Protein AF-A0A6L8BEL1-F1 (afdb_monomer_lite)

Radius of gyration: 21.25 Å; chains: 1; bounding box: 50×35×50 Å

Sequence (126 aa):
MAVLNRSIAWMAFMPFVAIGFIFVAGTMGLAHVEGLSGPAADQVLGRMMQEVQLASLFGYWLVVLLICAVLAAMMSTADSALLSISSMVSKDIYGAIVRPDATEGQLTRVGKLCSWILLALLVGLA

Foldseek 3Di:
DVVVVVVVVVVVCVVVVVVVVVVVLLVVLPVPDPPCDDPSSVCSVVVVLVVQCVPDPVSVVVSVVVVVVVVVVVVVVLVVVLQVVLCCCLCVPCCPPPPVPDDPVRSVVSSVVSSVVVVVVVVVVD

pLDDT: mean 86.3, std 6.77, range [68.94, 95.81]

Secondary structure (DSSP, 8-state):
-HHHHHHHHHHHHHHHHHHHHHHHHHHHHHHHSTT--GGGGGGHHHHHHHHHHHH-HHHHHHHHHHHHHHHHHHHHHHHHHHHHHHHIIIIIIIIIII-TT--HHHHHHHHHHHHHHHHHHHHHH-

Structure (mmCIF, N/CA/C/O backbone):
data_AF-A0A6L8BEL1-F1
#
_entry.id   AF-A0A6L8BEL1-F1
#
loop_
_atom_site.group_PDB
_atom_site.id
_atom_site.type_symbol
_atom_site.label_atom_id
_atom_site.label_alt_id
_atom_site.label_comp_id
_atom_site.label_asym_id
_atom_site.label_entity_id
_atom_site.label_seq_id
_atom_site.pdbx_PDB_ins_code
_atom_site.Cartn_x
_atom_site.Cartn_y
_atom_site.Cartn_z
_atom_site.occupancy
_atom_site.B_iso_or_equiv
_atom_site.auth_seq_id
_atom_site.auth_comp_id
_atom_site.auth_asym_id
_atom_site.auth_atom_id
_atom_site.pdbx_PDB_model_num
ATOM 1 N N . MET A 1 1 ? -25.955 16.267 -3.387 1.00 69.31 1 MET A N 1
ATOM 2 C CA . MET A 1 1 ? -25.852 15.010 -4.170 1.00 69.31 1 MET A CA 1
ATOM 3 C C . MET A 1 1 ? -24.882 15.090 -5.346 1.00 69.31 1 MET A C 1
ATOM 5 O O . MET A 1 1 ? -24.094 14.167 -5.490 1.00 69.31 1 MET A O 1
ATOM 9 N N . ALA A 1 2 ? -24.860 16.166 -6.145 1.00 82.62 2 ALA A N 1
ATOM 10 C CA . ALA A 1 2 ? -23.981 16.254 -7.324 1.00 82.62 2 ALA A CA 1
ATOM 11 C C . ALA A 1 2 ? -22.474 16.060 -7.026 1.00 82.62 2 ALA A C 1
ATOM 13 O O . ALA A 1 2 ? -21.791 15.362 -7.768 1.00 82.62 2 ALA A O 1
ATOM 14 N N . VAL A 1 3 ? -21.962 16.615 -5.918 1.00 89.06 3 VAL A N 1
ATOM 15 C CA . VAL A 1 3 ? -20.547 16.453 -5.518 1.00 89.06 3 VAL A CA 1
ATOM 16 C C . VAL A 1 3 ? -20.229 15.009 -5.106 1.00 89.06 3 VAL A C 1
ATOM 18 O O . VAL A 1 3 ? -19.201 14.486 -5.517 1.00 89.06 3 VAL A O 1
ATOM 21 N N . LEU A 1 4 ? -21.129 14.341 -4.373 1.00 89.88 4 LEU A N 1
ATOM 22 C CA . LEU A 1 4 ? -20.967 12.940 -3.964 1.00 89.88 4 LEU A CA 1
ATOM 23 C C . LEU A 1 4 ? -20.934 12.004 -5.179 1.00 89.88 4 LEU A C 1
ATOM 25 O O . LEU A 1 4 ? -20.004 11.215 -5.310 1.00 89.88 4 LEU A O 1
ATOM 29 N N . ASN A 1 5 ? -21.895 12.139 -6.099 1.00 91.00 5 ASN A N 1
ATOM 30 C CA . ASN A 1 5 ? -21.923 11.326 -7.318 1.00 91.00 5 ASN A CA 1
ATOM 31 C C . ASN A 1 5 ? -20.678 11.555 -8.183 1.00 91.00 5 ASN A C 1
ATOM 33 O O . ASN A 1 5 ? -20.146 10.605 -8.751 1.00 91.00 5 ASN A O 1
ATOM 37 N N . ARG A 1 6 ? -20.177 12.796 -8.246 1.00 89.81 6 ARG A N 1
ATOM 38 C CA . ARG A 1 6 ? -18.937 13.110 -8.963 1.00 89.81 6 ARG A CA 1
ATOM 39 C C . ARG A 1 6 ? -17.719 12.450 -8.312 1.00 89.81 6 ARG A C 1
ATOM 41 O O . ARG A 1 6 ? -16.903 11.884 -9.030 1.00 89.81 6 ARG A O 1
ATOM 48 N N . SER A 1 7 ? -17.603 12.476 -6.985 1.00 90.12 7 SER A N 1
ATOM 49 C CA . SER A 1 7 ? -16.499 11.815 -6.276 1.00 90.12 7 SER A CA 1
ATOM 50 C C . SER A 1 7 ? -16.553 10.290 -6.397 1.00 90.12 7 SER A C 1
ATOM 52 O O . SER A 1 7 ? -15.519 9.669 -6.625 1.00 90.12 7 SER A O 1
ATOM 54 N N . ILE A 1 8 ? -17.744 9.686 -6.317 1.00 90.81 8 ILE A N 1
ATOM 55 C CA . ILE A 1 8 ? -17.928 8.235 -6.495 1.00 90.81 8 ILE A CA 1
ATOM 56 C C . ILE A 1 8 ? -17.533 7.805 -7.911 1.00 90.81 8 ILE A C 1
ATOM 58 O O . ILE A 1 8 ? -16.839 6.804 -8.069 1.00 90.81 8 ILE A O 1
ATOM 62 N N . ALA A 1 9 ? -17.913 8.577 -8.935 1.00 89.44 9 ALA A N 1
ATOM 63 C CA . ALA A 1 9 ? -17.541 8.286 -10.318 1.00 89.44 9 ALA A CA 1
ATOM 64 C C . ALA A 1 9 ? -16.014 8.276 -10.516 1.00 89.44 9 ALA A C 1
ATOM 66 O O . ALA A 1 9 ? -15.477 7.354 -11.127 1.00 89.44 9 ALA A O 1
ATOM 67 N N . TRP A 1 10 ? -15.303 9.254 -9.945 1.00 89.81 10 TRP A N 1
ATOM 68 C CA . TRP A 1 10 ? -13.837 9.280 -9.981 1.00 89.81 10 TRP A CA 1
ATOM 69 C C . TRP A 1 10 ? -13.210 8.124 -9.199 1.00 89.81 10 TRP A C 1
ATOM 71 O O . TRP A 1 10 ? -12.267 7.501 -9.682 1.00 89.81 10 TRP A O 1
ATOM 81 N N . MET A 1 11 ? -13.754 7.794 -8.027 1.00 89.88 11 MET A N 1
ATOM 82 C CA . MET A 1 11 ? -13.262 6.691 -7.200 1.00 89.88 11 MET A CA 1
ATOM 83 C C . MET A 1 11 ? -13.418 5.332 -7.895 1.00 89.88 11 MET A C 1
ATOM 85 O O . MET A 1 11 ? -12.539 4.486 -7.777 1.00 89.88 11 MET A O 1
ATOM 89 N N . ALA A 1 12 ? -14.495 5.139 -8.659 1.00 91.44 12 ALA A N 1
ATOM 90 C CA . ALA A 1 12 ? -14.720 3.926 -9.441 1.00 91.44 12 ALA A CA 1
ATOM 91 C C . ALA A 1 12 ? -13.789 3.812 -10.662 1.00 91.44 12 ALA A C 1
ATOM 93 O O . ALA A 1 12 ? -13.489 2.703 -11.098 1.00 91.44 12 ALA A O 1
ATOM 94 N N . PHE A 1 13 ? -13.324 4.938 -11.215 1.00 91.75 13 PHE A N 1
ATOM 95 C CA . PHE A 1 13 ? -12.460 4.949 -12.399 1.00 91.75 13 PHE A CA 1
ATOM 96 C C . PHE A 1 13 ? -10.962 4.814 -12.072 1.00 91.75 13 PHE A C 1
ATOM 98 O O . PHE A 1 13 ? -10.224 4.171 -12.818 1.00 91.75 13 PHE A O 1
ATOM 105 N N . MET A 1 14 ? -10.510 5.368 -10.941 1.00 92.12 14 MET A N 1
ATOM 106 C CA . MET A 1 14 ? -9.106 5.322 -10.492 1.00 92.12 14 MET A CA 1
ATOM 107 C C . MET A 1 14 ? -8.449 3.922 -10.539 1.00 92.12 14 MET A C 1
ATOM 109 O O . MET A 1 14 ? -7.305 3.839 -10.994 1.00 92.12 14 MET A O 1
ATOM 113 N N . PRO A 1 15 ? -9.121 2.816 -10.145 1.00 92.75 15 PRO A N 1
ATOM 114 C CA . PRO A 1 15 ? -8.534 1.480 -10.200 1.00 92.75 15 PRO A CA 1
ATOM 115 C C . PRO A 1 15 ? -8.102 1.070 -11.605 1.00 92.75 15 PRO A C 1
ATOM 117 O O . PRO A 1 15 ? -7.041 0.480 -11.757 1.00 92.75 15 PRO A O 1
ATOM 120 N N . PHE A 1 16 ? -8.867 1.416 -12.642 1.00 92.44 16 PHE A N 1
ATOM 121 C CA . PHE A 1 16 ? -8.521 1.053 -14.020 1.00 92.44 16 PHE A CA 1
ATOM 122 C C . PHE A 1 16 ? -7.233 1.730 -14.479 1.00 92.44 16 PHE A C 1
ATOM 124 O O . PHE A 1 16 ? -6.406 1.106 -15.140 1.00 92.44 16 PHE A O 1
ATOM 131 N N . VAL A 1 17 ? -7.041 2.989 -14.082 1.00 92.88 17 VAL A N 1
ATOM 132 C CA . VAL A 1 17 ? -5.814 3.733 -14.372 1.00 92.88 17 VAL A CA 1
ATOM 133 C C . VAL A 1 17 ? -4.627 3.076 -13.668 1.00 92.88 17 VAL A C 1
ATOM 135 O O . VAL A 1 17 ? -3.624 2.779 -14.313 1.00 92.88 17 VAL A O 1
ATOM 138 N N . ALA A 1 18 ? -4.755 2.779 -12.371 1.00 91.31 18 ALA A N 1
ATOM 139 C CA . ALA A 1 18 ? -3.699 2.127 -11.596 1.00 91.31 18 ALA A CA 1
ATOM 140 C C . ALA A 1 18 ? -3.348 0.731 -12.143 1.00 91.31 18 ALA A C 1
ATOM 142 O O . ALA A 1 18 ? -2.175 0.426 -12.352 1.00 91.31 18 ALA A O 1
ATOM 143 N N . ILE A 1 19 ? -4.361 -0.088 -12.440 1.00 93.69 19 ILE A N 1
ATOM 144 C CA . ILE A 1 19 ? -4.195 -1.420 -13.036 1.00 93.69 19 ILE A CA 1
ATOM 145 C C . ILE A 1 19 ? -3.499 -1.315 -14.393 1.00 93.69 19 ILE A C 1
ATOM 147 O O . ILE A 1 19 ? -2.613 -2.117 -14.669 1.00 93.69 19 ILE A O 1
ATOM 151 N N . GLY A 1 20 ? -3.837 -0.318 -15.216 1.00 93.56 20 GLY A N 1
ATOM 152 C CA . GLY A 1 20 ? -3.175 -0.085 -16.499 1.00 93.56 20 GLY A CA 1
ATOM 153 C C . GLY A 1 20 ? -1.663 0.108 -16.352 1.00 93.56 20 GLY A C 1
ATOM 154 O O . GLY A 1 20 ? -0.890 -0.566 -17.030 1.00 93.56 20 GLY A O 1
ATOM 155 N N . PHE A 1 21 ? -1.230 0.960 -15.418 1.00 91.06 21 PHE A N 1
ATOM 156 C CA . PHE A 1 21 ? 0.196 1.161 -15.140 1.00 91.06 21 PHE A CA 1
ATOM 157 C C . PHE A 1 21 ? 0.875 -0.106 -14.608 1.00 91.06 21 PHE A C 1
ATOM 159 O O . PHE A 1 21 ? 1.950 -0.466 -15.086 1.00 91.06 21 PHE A O 1
ATOM 166 N N . ILE A 1 22 ? 0.243 -0.802 -13.659 1.00 90.62 22 ILE A N 1
ATOM 167 C CA . ILE A 1 22 ? 0.791 -2.032 -13.064 1.00 90.62 22 ILE A CA 1
ATOM 168 C C . ILE A 1 22 ? 0.914 -3.137 -14.119 1.00 90.62 22 ILE A C 1
ATOM 170 O O . ILE A 1 22 ? 1.921 -3.836 -14.163 1.00 90.62 22 ILE A O 1
ATOM 174 N N . PHE A 1 23 ? -0.074 -3.276 -15.002 1.00 91.00 23 PHE A N 1
ATOM 175 C CA . PHE A 1 23 ? -0.075 -4.278 -16.062 1.00 91.00 23 PHE A CA 1
ATOM 176 C C . PHE A 1 23 ? 1.037 -4.030 -17.086 1.00 91.00 23 PHE A C 1
ATOM 178 O O . PHE A 1 23 ? 1.778 -4.950 -17.436 1.00 91.00 23 PHE A O 1
ATOM 185 N N . VAL A 1 24 ? 1.207 -2.783 -17.537 1.00 91.31 24 VAL A N 1
ATOM 186 C CA . VAL A 1 24 ? 2.307 -2.426 -18.448 1.00 91.31 24 VAL A CA 1
ATOM 187 C C . VAL A 1 24 ? 3.660 -2.658 -17.772 1.00 91.31 24 VAL A C 1
ATOM 189 O O . VAL A 1 24 ? 4.532 -3.291 -18.360 1.00 91.31 24 VAL A O 1
ATOM 192 N N . ALA A 1 25 ? 3.826 -2.233 -16.518 1.00 86.44 25 ALA A N 1
ATOM 193 C CA . ALA A 1 25 ? 5.065 -2.455 -15.776 1.00 86.44 25 ALA A CA 1
ATOM 194 C C . ALA A 1 25 ? 5.364 -3.952 -15.572 1.00 86.44 25 ALA A C 1
ATOM 196 O O . ALA A 1 25 ? 6.499 -4.384 -15.760 1.00 86.44 25 ALA A O 1
ATOM 197 N N . GLY A 1 26 ? 4.351 -4.760 -15.245 1.00 87.00 26 GLY A N 1
ATOM 198 C CA . GLY A 1 26 ? 4.491 -6.203 -15.049 1.00 87.00 26 GLY A CA 1
ATOM 199 C C . GLY A 1 26 ? 4.835 -6.950 -16.338 1.00 87.00 26 GLY A C 1
ATOM 200 O O . GLY A 1 26 ? 5.740 -7.781 -16.347 1.00 87.00 26 GLY A O 1
ATOM 201 N N . THR A 1 27 ? 4.171 -6.619 -17.449 1.00 87.44 27 THR A N 1
ATOM 202 C CA . THR A 1 27 ? 4.475 -7.215 -18.762 1.00 87.44 27 THR A CA 1
ATOM 203 C C . THR A 1 27 ? 5.863 -6.819 -19.271 1.00 87.44 27 THR A C 1
ATOM 205 O O . THR A 1 27 ? 6.586 -7.680 -19.766 1.00 87.44 27 THR A O 1
ATOM 208 N N . MET A 1 28 ? 6.290 -5.562 -19.084 1.00 86.62 28 MET A N 1
ATOM 209 C CA . MET A 1 28 ? 7.671 -5.139 -19.366 1.00 86.62 28 MET A CA 1
ATOM 210 C C . MET A 1 28 ? 8.690 -5.859 -18.476 1.00 86.62 28 MET A C 1
ATOM 212 O O . MET A 1 28 ? 9.746 -6.263 -18.964 1.00 86.62 28 MET A O 1
ATOM 216 N N . GLY A 1 29 ? 8.333 -6.056 -17.203 1.00 84.75 29 GLY A N 1
ATOM 217 C CA . GLY A 1 29 ? 9.010 -6.891 -16.214 1.00 84.75 29 GLY A CA 1
ATOM 218 C C . GLY A 1 29 ? 9.381 -8.268 -16.738 1.00 84.75 29 GLY A C 1
ATOM 219 O O . GLY A 1 29 ? 10.552 -8.629 -16.813 1.00 84.75 29 GLY A O 1
ATOM 220 N N . LEU A 1 30 ? 8.356 -9.010 -17.148 1.00 82.69 30 LEU A N 1
ATOM 221 C CA . LEU A 1 30 ? 8.491 -10.362 -17.682 1.00 82.69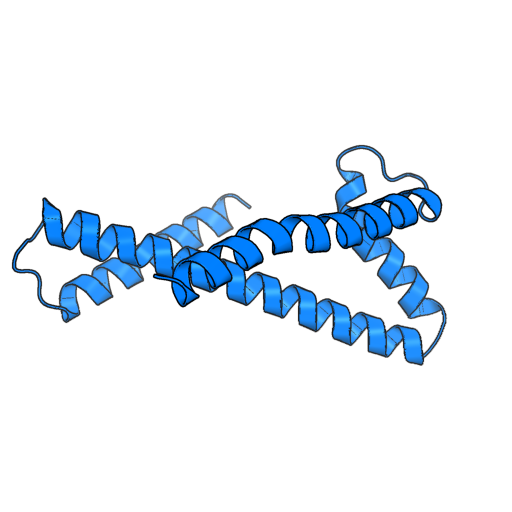 30 LEU A CA 1
ATOM 222 C C . LEU A 1 30 ? 9.242 -10.409 -19.020 1.00 82.69 30 LEU A C 1
ATOM 224 O O . LEU A 1 30 ? 9.859 -11.422 -19.328 1.00 82.69 30 LEU A O 1
ATOM 228 N N . ALA A 1 31 ? 9.184 -9.341 -19.820 1.00 84.31 31 ALA A N 1
ATOM 229 C CA . ALA A 1 31 ? 9.850 -9.291 -21.119 1.00 84.31 31 ALA A CA 1
ATOM 230 C C . ALA A 1 31 ? 11.372 -9.083 -21.028 1.00 84.31 31 ALA A C 1
ATOM 232 O O . ALA A 1 31 ? 12.083 -9.528 -21.924 1.00 84.31 31 ALA A O 1
ATOM 233 N N . HIS A 1 32 ? 11.870 -8.401 -19.990 1.00 81.12 32 HIS A N 1
ATOM 234 C CA . HIS A 1 32 ? 13.306 -8.114 -19.842 1.00 81.12 32 HIS A CA 1
ATOM 235 C C . HIS A 1 32 ? 14.005 -9.009 -18.816 1.00 81.12 32 HIS A C 1
ATOM 237 O O . HIS A 1 32 ? 15.207 -9.224 -18.933 1.00 81.12 32 HIS A O 1
ATOM 243 N N . VAL A 1 33 ? 13.279 -9.540 -17.828 1.00 78.94 33 VAL A N 1
ATOM 244 C CA . VAL A 1 33 ? 13.867 -10.369 -16.771 1.00 78.94 33 VAL A CA 1
ATOM 245 C C . VAL A 1 33 ? 13.485 -11.833 -16.995 1.00 78.94 33 VAL A C 1
ATOM 247 O O . VAL A 1 33 ? 12.341 -12.246 -16.804 1.00 78.94 33 VAL A O 1
ATOM 250 N N . GLU A 1 34 ? 14.467 -12.637 -17.397 1.00 76.75 34 GLU A N 1
ATOM 251 C CA . GLU A 1 34 ? 14.280 -14.066 -17.647 1.00 76.75 34 GLU A CA 1
ATOM 252 C C . GLU A 1 34 ? 14.105 -14.869 -16.340 1.00 76.75 34 GLU A C 1
ATOM 254 O O . GLU A 1 34 ? 14.668 -14.543 -15.293 1.00 76.75 34 GLU A O 1
ATOM 259 N N . GLY A 1 35 ? 13.332 -15.961 -16.395 1.00 77.31 35 GLY A N 1
ATOM 260 C CA . GLY A 1 35 ? 13.190 -16.912 -15.278 1.00 77.31 35 GLY A CA 1
ATOM 261 C C . GLY A 1 35 ? 12.149 -16.548 -14.210 1.00 77.31 35 GLY A C 1
ATOM 262 O O . GLY A 1 35 ? 12.072 -17.207 -13.173 1.00 77.31 35 GLY A O 1
ATOM 263 N N . LEU A 1 36 ? 11.320 -15.532 -14.450 1.00 77.38 36 LEU A N 1
ATOM 264 C CA . LEU A 1 36 ? 10.235 -15.131 -13.553 1.00 77.38 36 LEU A CA 1
ATOM 265 C C . LEU A 1 36 ? 8.961 -15.945 -13.824 1.00 77.38 36 LEU A C 1
ATOM 267 O O . LEU A 1 36 ? 8.032 -15.484 -14.483 1.00 77.38 36 LEU A O 1
ATOM 271 N N . SER A 1 37 ? 8.909 -17.178 -13.319 1.00 76.12 37 SER A N 1
ATOM 272 C CA . SER A 1 37 ? 7.707 -18.021 -13.383 1.00 76.12 37 SER A CA 1
ATOM 273 C C . SER A 1 37 ? 7.232 -18.433 -11.993 1.00 76.12 37 SER A C 1
ATOM 275 O O . SER A 1 37 ? 8.039 -18.822 -11.146 1.00 76.12 37 SER A O 1
ATOM 277 N N . GLY A 1 38 ? 5.918 -18.392 -11.761 1.00 79.44 38 GLY A N 1
ATOM 278 C CA . GLY A 1 38 ? 5.329 -18.773 -10.476 1.00 79.44 38 GLY A CA 1
ATOM 279 C C . GLY A 1 38 ? 5.727 -17.806 -9.347 1.00 79.44 38 GLY A C 1
ATOM 280 O O . GLY A 1 38 ? 5.725 -16.600 -9.582 1.00 79.44 38 GLY A O 1
ATOM 281 N N . PRO A 1 39 ? 6.104 -18.291 -8.148 1.00 78.94 39 PRO A N 1
ATOM 282 C CA . PRO A 1 39 ? 6.462 -17.438 -7.004 1.00 78.94 39 PRO A CA 1
ATOM 283 C C . PRO A 1 39 ? 7.617 -16.457 -7.266 1.00 78.94 39 PRO A C 1
ATOM 285 O O . PRO A 1 39 ? 7.774 -15.471 -6.554 1.00 78.94 39 PRO A O 1
ATOM 288 N N . ALA A 1 40 ? 8.439 -16.706 -8.291 1.00 81.06 40 ALA A N 1
ATOM 289 C CA . ALA A 1 40 ? 9.517 -15.801 -8.676 1.00 81.06 40 ALA A CA 1
ATOM 290 C C . ALA A 1 40 ? 9.009 -14.495 -9.315 1.00 81.06 40 ALA A C 1
ATOM 292 O O . ALA A 1 40 ? 9.742 -13.510 -9.318 1.00 81.06 40 ALA A O 1
ATOM 293 N N . ALA A 1 41 ? 7.769 -14.454 -9.820 1.00 82.56 41 ALA A N 1
ATOM 294 C CA . ALA A 1 41 ? 7.187 -13.259 -10.433 1.00 82.56 41 ALA A CA 1
ATOM 295 C C . ALA A 1 41 ? 7.071 -12.078 -9.451 1.00 82.56 41 ALA A C 1
ATOM 297 O O . ALA A 1 41 ? 7.177 -10.927 -9.863 1.00 82.56 41 ALA A O 1
ATOM 298 N N . ASP A 1 42 ? 6.973 -12.328 -8.146 1.00 84.25 42 ASP A N 1
ATOM 299 C CA . ASP A 1 42 ? 6.943 -11.251 -7.147 1.00 84.25 42 ASP A CA 1
ATOM 300 C C . ASP A 1 42 ? 8.280 -10.488 -7.063 1.00 84.25 42 ASP A C 1
ATOM 302 O O . ASP A 1 42 ? 8.341 -9.361 -6.572 1.00 84.25 42 ASP A O 1
ATOM 306 N N . GLN A 1 43 ? 9.364 -11.059 -7.600 1.00 85.50 43 GLN A N 1
ATOM 307 C CA . GLN A 1 43 ? 10.696 -10.449 -7.603 1.00 85.50 43 GLN A CA 1
ATOM 308 C C . GLN A 1 43 ? 10.950 -9.534 -8.811 1.00 85.50 43 GLN A C 1
ATOM 310 O O . GLN A 1 43 ? 12.011 -8.907 -8.863 1.00 85.50 43 GLN A O 1
ATOM 315 N N . VAL A 1 44 ? 10.002 -9.418 -9.758 1.00 87.62 44 VAL A N 1
ATOM 316 C CA . VAL A 1 44 ? 10.127 -8.593 -10.982 1.00 87.62 44 VAL A CA 1
ATOM 317 C C . VAL A 1 44 ? 10.653 -7.196 -10.658 1.00 87.62 44 VAL A C 1
ATOM 319 O O . VAL A 1 44 ? 11.640 -6.745 -11.239 1.00 87.62 44 VAL A O 1
ATOM 322 N N . LEU A 1 45 ? 10.000 -6.514 -9.712 1.00 87.25 45 LEU A N 1
ATOM 323 C CA . LEU A 1 45 ? 10.316 -5.129 -9.371 1.00 87.25 45 LEU A CA 1
ATOM 324 C C . LEU A 1 45 ? 11.735 -5.003 -8.808 1.00 87.25 45 LEU A C 1
ATOM 326 O O . LEU A 1 45 ? 12.480 -4.116 -9.215 1.00 87.25 45 LEU A O 1
ATOM 330 N N . GLY A 1 46 ? 12.119 -5.914 -7.910 1.00 88.06 46 GLY A N 1
ATOM 331 C CA . GLY A 1 46 ? 13.445 -5.918 -7.295 1.00 88.06 46 GLY A CA 1
ATOM 332 C C . GLY A 1 46 ? 14.562 -6.163 -8.311 1.00 88.06 46 GLY A C 1
ATOM 333 O O . GLY A 1 46 ? 15.580 -5.475 -8.278 1.00 88.06 46 GLY A O 1
ATOM 334 N N . ARG A 1 47 ? 14.353 -7.088 -9.257 1.00 87.00 47 ARG A N 1
ATOM 335 C CA . ARG A 1 47 ? 15.315 -7.367 -10.336 1.00 87.00 47 ARG A CA 1
ATOM 336 C C . ARG A 1 47 ? 15.460 -6.187 -11.296 1.00 87.00 47 ARG A C 1
ATOM 338 O O . ARG A 1 47 ? 16.578 -5.761 -11.561 1.00 87.00 47 ARG A O 1
ATOM 345 N N . MET A 1 48 ? 14.344 -5.598 -11.724 1.00 87.88 48 MET A N 1
ATOM 346 C CA . MET A 1 48 ? 14.338 -4.399 -12.571 1.00 87.88 48 MET A CA 1
ATOM 347 C C . MET A 1 48 ? 15.058 -3.219 -11.909 1.00 87.88 48 MET A C 1
ATOM 349 O O . MET A 1 48 ? 15.864 -2.531 -12.532 1.00 87.88 48 MET A O 1
ATOM 353 N N . MET A 1 49 ? 14.805 -2.995 -10.618 1.00 89.06 49 MET A N 1
ATOM 354 C CA . MET A 1 49 ? 15.494 -1.958 -9.853 1.00 89.06 49 MET A CA 1
ATOM 355 C C . MET A 1 49 ? 17.000 -2.210 -9.769 1.00 89.06 49 MET A C 1
ATOM 357 O O . MET A 1 49 ? 17.772 -1.265 -9.899 1.00 89.06 49 MET A O 1
ATOM 361 N N . GLN A 1 50 ? 17.433 -3.461 -9.597 1.00 87.62 50 GLN A N 1
ATOM 362 C CA . GLN A 1 50 ? 18.853 -3.806 -9.553 1.00 87.62 50 GLN A CA 1
ATOM 363 C C . GLN A 1 50 ? 19.571 -3.462 -10.867 1.00 87.62 50 GLN A C 1
ATOM 365 O O . GLN A 1 50 ? 20.665 -2.897 -10.835 1.00 87.62 50 GLN A O 1
ATOM 370 N N . GLU A 1 51 ? 18.956 -3.746 -12.014 1.00 86.94 51 GLU A N 1
ATOM 371 C CA . GLU A 1 51 ? 19.513 -3.394 -13.326 1.00 86.94 51 GLU A CA 1
ATOM 372 C C . GLU A 1 51 ? 19.628 -1.873 -13.505 1.00 86.94 51 GLU A C 1
ATOM 374 O O . GLU A 1 51 ? 20.689 -1.362 -13.871 1.00 86.94 51 GLU A O 1
ATOM 379 N N . VAL A 1 52 ? 18.572 -1.128 -13.157 1.00 88.50 52 VAL A N 1
ATOM 380 C CA . VAL A 1 52 ? 18.558 0.345 -13.227 1.00 88.50 52 VAL A CA 1
ATOM 381 C C . VAL A 1 52 ? 19.583 0.966 -12.275 1.00 88.50 52 VAL A C 1
ATOM 383 O O . VAL A 1 52 ? 20.248 1.942 -12.628 1.00 88.50 52 VAL A O 1
ATOM 386 N N . GLN A 1 53 ? 19.745 0.390 -11.083 1.00 89.94 53 GLN A N 1
ATOM 387 C CA . GLN A 1 53 ? 20.707 0.842 -10.082 1.00 89.94 53 GLN A CA 1
ATOM 388 C C . GLN A 1 53 ? 22.152 0.727 -10.587 1.00 89.94 53 GLN A C 1
ATOM 390 O O . GLN A 1 53 ? 22.969 1.602 -10.303 1.00 89.94 53 GLN A O 1
ATOM 395 N N . LEU A 1 54 ? 22.472 -0.337 -11.331 1.00 89.56 54 LEU A N 1
ATOM 396 C CA . LEU A 1 54 ? 23.814 -0.584 -11.867 1.00 89.56 54 LEU A CA 1
ATOM 397 C C . LEU A 1 54 ? 24.103 0.200 -13.156 1.00 89.56 54 LEU A C 1
ATOM 399 O O . LEU A 1 54 ? 25.267 0.413 -13.488 1.00 89.56 54 LEU A O 1
ATOM 403 N N . ALA A 1 55 ? 23.068 0.656 -13.867 1.00 89.75 55 ALA A N 1
ATOM 404 C CA . ALA A 1 55 ? 23.223 1.343 -15.145 1.00 89.75 55 ALA A CA 1
ATOM 405 C C . ALA A 1 55 ? 23.853 2.744 -15.026 1.00 89.75 55 ALA A C 1
ATOM 407 O O . ALA A 1 55 ? 24.555 3.182 -15.937 1.00 89.75 55 ALA A O 1
ATOM 408 N N . SER A 1 56 ? 23.594 3.488 -13.942 1.00 91.62 56 SER A N 1
ATOM 409 C CA . SER A 1 56 ? 24.144 4.842 -13.760 1.00 91.62 56 SER A CA 1
ATOM 410 C C . SER A 1 56 ? 24.015 5.369 -12.326 1.00 91.62 56 SER A C 1
ATOM 412 O O . SER A 1 56 ? 23.161 4.928 -11.559 1.00 91.62 56 SER A O 1
ATOM 414 N N . LEU A 1 57 ? 24.793 6.408 -11.988 1.00 90.62 57 LEU A N 1
ATOM 415 C CA . LEU A 1 57 ? 24.648 7.147 -10.721 1.00 90.62 57 LEU A CA 1
ATOM 416 C C . LEU A 1 57 ? 23.252 7.767 -10.547 1.00 90.62 57 LEU A C 1
ATOM 418 O O . LEU A 1 57 ? 22.745 7.837 -9.431 1.00 90.62 57 LEU A O 1
ATOM 422 N N . PHE A 1 58 ? 22.619 8.206 -11.638 1.00 92.81 58 PHE A N 1
ATOM 423 C CA . PHE A 1 58 ? 21.244 8.706 -11.597 1.00 92.81 58 PHE A CA 1
ATOM 424 C C . PHE A 1 58 ? 20.248 7.579 -11.288 1.00 92.81 58 PHE A C 1
ATOM 426 O O . PHE A 1 58 ? 19.376 7.745 -10.437 1.00 92.81 58 PHE A O 1
ATOM 433 N N . GLY A 1 59 ? 20.422 6.417 -11.926 1.00 91.19 59 GLY A N 1
ATOM 434 C CA . GLY A 1 59 ? 19.621 5.219 -11.673 1.00 91.19 59 GLY A CA 1
ATOM 435 C C . GLY A 1 59 ? 19.703 4.753 -10.220 1.00 91.19 59 GLY A C 1
ATOM 436 O O . GLY A 1 59 ? 18.679 4.418 -9.630 1.00 91.19 59 GLY A O 1
ATOM 437 N N . TYR A 1 60 ? 20.884 4.840 -9.600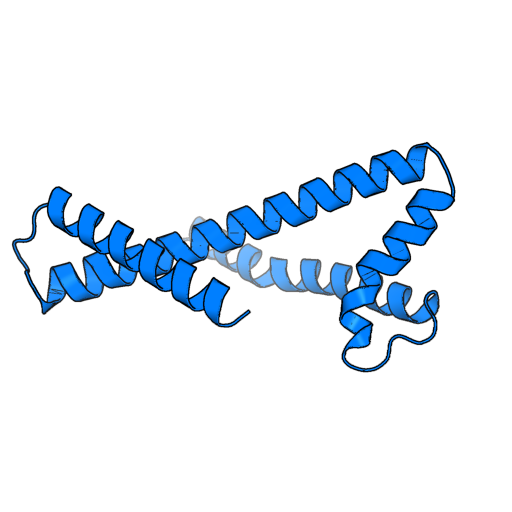 1.00 92.81 60 TYR A N 1
ATOM 438 C CA . TYR A 1 60 ? 21.055 4.552 -8.176 1.00 92.81 60 TYR A CA 1
ATOM 439 C C . TYR A 1 60 ? 20.151 5.416 -7.285 1.00 92.81 60 TYR A C 1
ATOM 441 O O . TYR A 1 60 ? 19.365 4.888 -6.498 1.00 92.81 60 TYR A O 1
ATOM 449 N N . TRP A 1 61 ? 20.204 6.744 -7.432 1.00 95.62 61 TRP A N 1
ATOM 450 C CA . TRP A 1 61 ? 19.369 7.647 -6.632 1.00 95.62 61 TRP A CA 1
ATOM 451 C C . TRP A 1 61 ? 17.872 7.479 -6.917 1.00 95.62 61 TRP A C 1
ATOM 453 O O . TRP A 1 61 ? 17.062 7.565 -5.992 1.00 95.62 61 TRP A O 1
ATOM 463 N N . LEU A 1 62 ? 17.504 7.195 -8.170 1.00 94.44 62 LEU A N 1
ATOM 464 C CA . LEU A 1 62 ? 16.123 6.907 -8.554 1.00 94.44 62 LEU A CA 1
ATOM 465 C C . LEU A 1 62 ? 15.587 5.661 -7.837 1.00 94.44 62 LEU A C 1
ATOM 467 O O . LEU A 1 62 ? 14.487 5.695 -7.289 1.00 94.44 62 LEU A O 1
ATOM 471 N N . VAL A 1 63 ? 16.365 4.578 -7.808 1.00 94.56 63 VAL A N 1
ATOM 472 C CA . VAL A 1 63 ? 15.981 3.325 -7.143 1.00 94.56 63 VAL A CA 1
ATOM 473 C C . VAL A 1 63 ? 15.855 3.522 -5.635 1.00 94.56 63 VAL A C 1
ATOM 475 O O . VAL A 1 63 ? 14.870 3.077 -5.052 1.00 94.56 63 VAL A O 1
ATOM 478 N N . VAL A 1 64 ? 16.778 4.258 -5.008 1.00 94.81 64 VAL A N 1
ATOM 479 C CA . VAL A 1 64 ? 16.678 4.605 -3.580 1.00 94.81 64 VAL A CA 1
ATOM 480 C C . VAL A 1 64 ? 15.373 5.352 -3.288 1.00 94.81 64 VAL A C 1
ATOM 482 O O . VAL A 1 64 ? 14.651 4.990 -2.361 1.00 94.81 64 VAL A O 1
ATOM 485 N N . LEU A 1 65 ? 15.026 6.354 -4.103 1.00 95.81 65 LEU A N 1
ATOM 486 C CA . LEU A 1 65 ? 13.773 7.097 -3.952 1.00 95.81 65 LEU A CA 1
ATOM 487 C C . LEU A 1 65 ? 12.549 6.192 -4.130 1.00 95.81 65 LEU A C 1
ATOM 489 O O . LEU A 1 65 ? 11.607 6.280 -3.342 1.00 95.81 65 LEU A O 1
ATOM 493 N N . LEU A 1 66 ? 12.562 5.308 -5.131 1.00 93.62 66 LEU A N 1
ATOM 494 C CA . LEU A 1 66 ? 11.467 4.371 -5.379 1.00 93.62 66 LEU A CA 1
ATOM 495 C C . LEU A 1 66 ? 11.258 3.404 -4.211 1.00 93.62 66 LEU A C 1
ATOM 497 O O . LEU A 1 66 ? 10.119 3.207 -3.794 1.00 93.62 66 LEU A O 1
ATOM 501 N N . ILE A 1 67 ? 12.328 2.842 -3.643 1.00 93.75 67 ILE A N 1
ATOM 502 C CA . ILE A 1 67 ? 12.232 1.968 -2.467 1.00 93.75 67 ILE A CA 1
ATOM 503 C C . ILE A 1 67 ? 11.661 2.734 -1.271 1.00 93.75 67 ILE A C 1
ATOM 505 O O . ILE A 1 67 ? 10.746 2.238 -0.614 1.00 93.75 67 ILE A O 1
ATOM 509 N N . CYS A 1 68 ? 12.117 3.966 -1.024 1.00 95.69 68 CYS A N 1
ATOM 510 C CA . CYS A 1 68 ? 11.537 4.820 0.014 1.00 95.69 68 CYS A CA 1
ATOM 511 C C . CYS A 1 68 ? 10.036 5.066 -0.216 1.00 95.69 68 CYS A C 1
ATOM 513 O O . CYS A 1 68 ? 9.254 4.998 0.730 1.00 95.69 68 CYS A O 1
ATOM 515 N N . ALA A 1 69 ? 9.618 5.314 -1.461 1.00 94.06 69 ALA A N 1
ATOM 516 C CA . ALA A 1 69 ? 8.217 5.537 -1.808 1.00 94.06 69 ALA A CA 1
ATOM 517 C C . ALA A 1 69 ? 7.351 4.284 -1.594 1.00 94.06 69 ALA A C 1
ATOM 519 O O . ALA A 1 69 ? 6.267 4.381 -1.020 1.00 94.06 69 ALA A O 1
ATOM 520 N N . VAL A 1 70 ? 7.834 3.106 -2.004 1.00 92.62 70 VAL A N 1
ATOM 521 C CA . VAL A 1 70 ? 7.133 1.827 -1.803 1.00 92.62 70 VAL A CA 1
ATOM 522 C C . VAL A 1 70 ? 7.009 1.508 -0.314 1.00 92.62 70 VAL A C 1
ATOM 524 O O . VAL A 1 70 ? 5.917 1.183 0.148 1.00 92.62 70 VAL A O 1
ATOM 527 N N . LEU A 1 71 ? 8.086 1.667 0.461 1.00 93.19 71 LEU A N 1
ATOM 528 C CA . LEU A 1 71 ? 8.054 1.482 1.915 1.00 93.19 71 LEU A CA 1
ATOM 529 C C . LEU A 1 71 ? 7.070 2.447 2.589 1.00 93.19 71 LEU A C 1
ATOM 531 O O . LEU A 1 71 ? 6.269 2.018 3.418 1.00 93.19 71 LEU A O 1
ATOM 535 N N . ALA A 1 72 ? 7.074 3.726 2.201 1.00 94.81 72 ALA A N 1
ATOM 536 C CA . ALA A 1 72 ? 6.140 4.719 2.728 1.00 94.81 72 ALA A CA 1
ATOM 537 C C . ALA A 1 72 ? 4.674 4.382 2.396 1.00 94.81 72 ALA A C 1
ATOM 539 O O . ALA A 1 72 ? 3.796 4.523 3.248 1.00 94.81 72 ALA A O 1
ATOM 540 N N . ALA A 1 73 ? 4.400 3.905 1.178 1.00 92.19 73 ALA A N 1
ATOM 541 C CA . ALA A 1 73 ? 3.065 3.481 0.761 1.00 92.19 73 ALA A CA 1
ATOM 542 C C . ALA A 1 73 ? 2.588 2.211 1.493 1.00 92.19 73 ALA A C 1
ATOM 544 O O . ALA A 1 73 ? 1.418 2.109 1.868 1.00 92.19 73 ALA A O 1
ATOM 545 N N . MET A 1 74 ? 3.485 1.249 1.732 1.00 91.88 74 MET A N 1
ATOM 546 C CA . MET A 1 74 ? 3.163 0.053 2.516 1.00 91.88 74 MET A CA 1
ATOM 547 C C . MET A 1 74 ? 2.870 0.400 3.974 1.00 91.88 74 MET A C 1
ATOM 549 O O . MET A 1 74 ? 1.881 -0.083 4.520 1.00 91.88 74 MET A O 1
ATOM 553 N N . MET A 1 75 ? 3.678 1.274 4.582 1.00 93.50 75 MET A N 1
ATOM 554 C CA . MET A 1 75 ? 3.463 1.733 5.953 1.00 93.50 75 MET A CA 1
ATOM 555 C C . MET A 1 75 ? 2.098 2.425 6.088 1.00 93.50 75 MET A C 1
ATOM 557 O O . MET A 1 75 ? 1.294 2.017 6.919 1.00 93.50 75 MET A O 1
ATOM 561 N N . SER A 1 76 ? 1.754 3.351 5.183 1.00 91.81 76 SER A N 1
ATOM 562 C CA . SER A 1 76 ? 0.455 4.044 5.227 1.00 91.81 76 SER A CA 1
ATOM 563 C C . SER A 1 76 ? -0.751 3.108 5.063 1.00 91.81 76 SER A C 1
ATOM 565 O O . SER A 1 76 ? -1.793 3.310 5.699 1.00 91.81 76 SER A O 1
ATOM 567 N N . THR A 1 77 ? -0.610 2.063 4.241 1.00 93.44 77 THR A N 1
ATOM 568 C CA . THR A 1 77 ? -1.644 1.037 4.049 1.00 93.44 77 THR A CA 1
ATOM 569 C C . THR A 1 77 ? -1.792 0.168 5.296 1.00 93.44 77 THR A C 1
ATOM 571 O O . THR A 1 77 ? -2.913 -0.046 5.764 1.00 93.44 77 THR A O 1
ATOM 574 N N . ALA A 1 78 ? -0.674 -0.293 5.866 1.00 88.81 78 ALA A N 1
ATOM 575 C CA . ALA A 1 78 ? -0.662 -1.098 7.083 1.00 88.81 78 ALA A CA 1
ATOM 576 C C . ALA A 1 78 ? -1.251 -0.327 8.273 1.00 88.81 78 ALA A C 1
ATOM 578 O O . ALA A 1 78 ? -2.128 -0.844 8.967 1.00 88.81 78 ALA A O 1
ATOM 579 N N . ASP A 1 79 ? -0.851 0.931 8.461 1.00 90.62 79 ASP A N 1
ATOM 580 C CA . ASP A 1 79 ? -1.366 1.797 9.522 1.00 90.62 79 ASP A CA 1
ATOM 581 C C . ASP A 1 79 ? -2.876 2.030 9.382 1.00 90.62 79 ASP A C 1
ATOM 583 O O . ASP A 1 79 ? -3.624 1.892 10.354 1.00 90.62 79 ASP A O 1
ATOM 587 N N . SER A 1 80 ? -3.359 2.319 8.167 1.00 91.56 80 SER A N 1
ATOM 588 C CA . SER A 1 80 ? -4.792 2.529 7.914 1.00 91.56 80 SER A CA 1
ATOM 589 C C . SER A 1 80 ? -5.615 1.263 8.169 1.00 91.56 80 SER A C 1
ATOM 591 O O . SER A 1 80 ? -6.712 1.340 8.732 1.00 91.56 80 SER A O 1
ATOM 593 N N . ALA A 1 81 ? -5.089 0.092 7.799 1.00 90.44 81 ALA A N 1
ATOM 594 C CA . ALA A 1 81 ? -5.737 -1.194 8.035 1.00 90.44 81 ALA A CA 1
ATOM 595 C C . ALA A 1 81 ? -5.791 -1.534 9.532 1.00 90.44 81 ALA A C 1
ATOM 597 O O . ALA A 1 81 ? -6.863 -1.851 10.052 1.00 90.44 81 ALA A O 1
ATOM 598 N N . LEU A 1 82 ? -4.669 -1.397 10.248 1.00 89.69 82 LEU A N 1
ATOM 599 C CA . LEU A 1 82 ? -4.602 -1.624 11.693 1.00 89.69 82 LEU A CA 1
ATOM 600 C C . LEU A 1 82 ? -5.523 -0.675 12.458 1.00 89.69 82 LEU A C 1
ATOM 602 O O . LEU A 1 82 ? -6.229 -1.116 13.366 1.00 89.69 82 LEU A O 1
ATOM 606 N N . LEU A 1 83 ? -5.554 0.608 12.087 1.00 88.19 83 LEU A N 1
ATOM 607 C CA . LEU A 1 83 ? -6.433 1.592 12.712 1.00 88.19 83 LEU A CA 1
ATOM 608 C C . LEU A 1 83 ? -7.909 1.261 12.467 1.00 88.19 83 LEU A C 1
ATOM 610 O O . LEU A 1 83 ? -8.713 1.317 13.398 1.00 88.19 83 LEU A O 1
ATOM 614 N N . SER A 1 84 ? -8.259 0.880 11.238 1.00 89.94 84 SER A N 1
ATOM 615 C CA . SER A 1 84 ? -9.633 0.522 10.876 1.00 89.94 84 SER A CA 1
ATOM 616 C C . SER A 1 84 ? -10.104 -0.716 11.640 1.00 89.94 84 SER A C 1
ATOM 618 O O . SER A 1 84 ? -11.171 -0.686 12.250 1.00 89.94 84 SER A O 1
ATOM 620 N N . ILE A 1 85 ? -9.290 -1.777 11.692 1.00 89.00 85 ILE A N 1
ATOM 621 C CA . ILE A 1 85 ? -9.624 -3.002 12.436 1.00 89.00 85 ILE A CA 1
ATOM 622 C C . ILE A 1 85 ? -9.702 -2.715 13.939 1.00 89.00 85 ILE A C 1
ATOM 624 O O . ILE A 1 85 ? -10.661 -3.112 14.596 1.00 89.00 85 ILE A O 1
ATOM 628 N N . SER A 1 86 ? -8.743 -1.968 14.486 1.00 86.31 86 SER A N 1
ATOM 629 C CA . SER A 1 86 ? -8.746 -1.552 15.891 1.00 86.31 86 SER A CA 1
ATOM 630 C C . SER A 1 86 ? -9.993 -0.743 16.262 1.00 86.31 86 SER A C 1
ATOM 632 O O . SER A 1 86 ? -10.598 -0.974 17.313 1.00 86.31 86 SER A O 1
ATOM 634 N N . SER A 1 87 ? -10.424 0.172 15.389 1.00 84.88 87 SER A N 1
ATOM 635 C CA . SER A 1 87 ? -11.650 0.950 15.578 1.00 84.88 87 SER A CA 1
ATOM 636 C C . SER A 1 87 ? -12.892 0.063 15.536 1.00 84.88 87 SER A C 1
ATOM 638 O O . SER A 1 87 ? -13.738 0.198 16.416 1.00 84.88 87 SER A O 1
ATOM 640 N N . MET A 1 88 ? -12.986 -0.863 14.575 1.00 86.88 88 MET A N 1
ATOM 641 C CA . MET A 1 88 ? -14.114 -1.800 14.493 1.00 86.88 88 MET A CA 1
ATOM 642 C C . MET A 1 88 ? -14.208 -2.664 15.757 1.00 86.88 88 MET A C 1
ATOM 644 O O . MET A 1 88 ? -15.267 -2.786 16.363 1.00 86.88 88 MET A O 1
ATOM 648 N N . VAL A 1 89 ? -13.087 -3.204 16.242 1.00 84.06 89 VAL A N 1
ATOM 649 C CA . VAL A 1 89 ? -13.105 -4.042 17.450 1.00 84.06 89 VAL A CA 1
ATOM 650 C C . VAL A 1 89 ? -13.404 -3.225 18.715 1.00 84.06 89 VAL A C 1
ATOM 652 O O . VAL A 1 89 ? -14.174 -3.658 19.572 1.00 84.06 89 VAL A O 1
ATOM 655 N N . SER A 1 90 ? -12.831 -2.031 18.859 1.00 81.31 90 SER A N 1
ATOM 656 C CA . SER A 1 90 ? -13.036 -1.216 20.064 1.00 81.31 90 SER A CA 1
ATOM 657 C C . SER A 1 90 ? -14.418 -0.560 20.135 1.00 81.31 90 SER A C 1
ATOM 659 O O . SER A 1 90 ? -15.022 -0.549 21.205 1.00 81.31 90 SER A O 1
ATOM 661 N N . LYS A 1 91 ? -14.940 -0.023 19.029 1.00 78.88 91 LYS A N 1
ATOM 662 C CA . LYS A 1 91 ? -16.235 0.676 19.011 1.00 78.88 91 LYS A CA 1
ATOM 663 C C . LYS A 1 91 ? -17.391 -0.273 18.735 1.00 78.88 91 LYS A C 1
ATOM 665 O O . LYS A 1 91 ? -18.333 -0.312 19.523 1.00 78.88 91 LYS A O 1
ATOM 670 N N . ASP A 1 92 ? -17.289 -1.070 17.676 1.00 82.06 92 ASP A N 1
ATOM 671 C CA . ASP A 1 92 ? -18.426 -1.855 17.187 1.00 82.06 92 ASP A CA 1
ATOM 672 C C . ASP A 1 92 ? -18.610 -3.155 17.978 1.00 82.06 92 ASP A C 1
ATOM 674 O O . ASP A 1 92 ? -19.731 -3.631 18.120 1.00 82.06 92 ASP A O 1
ATOM 678 N N . ILE A 1 93 ? -17.537 -3.720 18.545 1.00 80.81 93 ILE A N 1
ATOM 679 C CA . ILE A 1 93 ? -17.629 -4.917 19.396 1.00 80.81 93 ILE A CA 1
ATOM 680 C C . ILE A 1 93 ? -17.615 -4.524 20.874 1.00 80.81 93 ILE A C 1
ATOM 682 O O . ILE A 1 93 ? -18.578 -4.779 21.597 1.00 80.81 93 ILE A O 1
ATOM 686 N N . TYR A 1 94 ? -16.534 -3.899 21.351 1.00 75.94 94 TYR A N 1
ATOM 687 C CA . TYR A 1 94 ? -16.387 -3.640 22.785 1.00 75.94 94 TYR A CA 1
ATOM 688 C C . TYR A 1 94 ? -17.362 -2.565 23.288 1.00 75.94 94 TYR A C 1
ATOM 690 O O . TYR A 1 94 ? -18.032 -2.784 24.296 1.00 75.94 94 TYR A O 1
ATOM 698 N N . GLY A 1 95 ? -17.487 -1.445 22.572 1.00 74.81 95 GLY A N 1
ATOM 699 C CA . GLY A 1 95 ? -18.42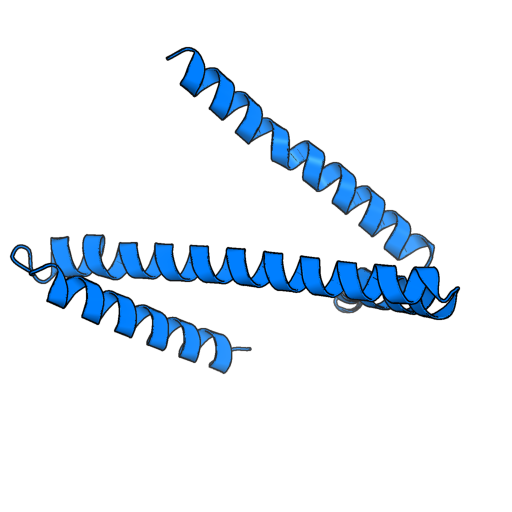5 -0.371 22.907 1.00 74.81 95 GLY A CA 1
ATOM 700 C C . GLY A 1 95 ? -19.893 -0.761 22.723 1.00 74.81 95 GLY A C 1
ATOM 701 O O . GLY A 1 95 ? -20.702 -0.454 23.585 1.00 74.81 95 GLY A O 1
ATOM 702 N N . ALA A 1 96 ? -20.257 -1.470 21.651 1.00 74.81 96 ALA A N 1
ATOM 703 C CA . ALA A 1 96 ? -21.668 -1.772 21.390 1.00 74.81 96 ALA A CA 1
ATOM 704 C C . ALA A 1 96 ? -22.194 -3.040 22.092 1.00 74.81 96 ALA A C 1
ATOM 706 O O . ALA A 1 96 ? -23.358 -3.073 22.483 1.00 74.81 96 ALA A O 1
ATOM 707 N N . ILE A 1 97 ? -21.368 -4.085 22.247 1.00 71.75 97 ILE A N 1
ATOM 708 C CA . ILE A 1 97 ? -21.822 -5.413 22.707 1.00 71.75 97 ILE A CA 1
ATOM 709 C C . ILE A 1 97 ? -21.356 -5.714 24.137 1.00 71.75 97 ILE A C 1
ATOM 711 O O . ILE A 1 97 ? -22.102 -6.303 24.916 1.00 71.75 97 ILE A O 1
ATOM 715 N N . VAL A 1 98 ? -20.128 -5.326 24.501 1.00 74.38 98 VAL A N 1
ATOM 716 C CA . VAL A 1 98 ? -19.520 -5.722 25.788 1.00 74.38 98 VAL A CA 1
ATOM 717 C C . VAL A 1 98 ? -19.788 -4.701 26.896 1.00 74.38 98 VAL A C 1
ATOM 719 O O . VAL A 1 98 ? -20.170 -5.082 28.003 1.00 74.38 98 VAL A O 1
ATOM 722 N N . ARG A 1 99 ? -19.584 -3.406 26.628 1.00 69.19 99 ARG A N 1
ATOM 723 C CA . ARG A 1 99 ? -19.843 -2.310 27.576 1.00 69.19 99 ARG A CA 1
ATOM 724 C C . ARG A 1 99 ? -20.357 -1.047 26.859 1.00 69.19 99 ARG A C 1
ATOM 726 O O . ARG A 1 99 ? -19.540 -0.206 26.482 1.00 69.19 99 ARG A O 1
ATOM 733 N N . PRO A 1 100 ? -21.690 -0.867 26.785 1.00 69.75 100 PRO A N 1
ATOM 734 C CA . PRO A 1 100 ? -22.341 0.324 26.222 1.00 69.75 100 PRO A CA 1
ATOM 735 C C . PRO A 1 100 ? -21.939 1.650 26.882 1.00 69.75 100 PRO A C 1
ATOM 737 O O . PRO A 1 100 ? -21.869 2.670 26.207 1.00 69.75 100 PRO A O 1
ATOM 740 N N . ASP A 1 101 ? -21.612 1.635 28.181 1.00 69.88 101 ASP A N 1
ATOM 741 C CA . ASP A 1 101 ? -21.195 2.823 28.948 1.00 69.88 101 ASP A CA 1
ATOM 742 C C . ASP A 1 101 ? -19.664 3.009 29.008 1.00 69.88 101 ASP A C 1
ATOM 744 O O . ASP A 1 101 ? -19.129 3.676 29.901 1.00 69.88 101 ASP A O 1
ATOM 748 N N . ALA A 1 102 ? -18.909 2.361 28.118 1.00 68.94 102 ALA A N 1
ATOM 749 C CA . ALA A 1 102 ? -17.455 2.437 28.154 1.00 68.94 102 ALA A CA 1
ATOM 750 C C . ALA A 1 102 ? -16.958 3.857 27.822 1.00 68.94 102 ALA A C 1
ATOM 752 O O . ALA A 1 102 ? -17.267 4.439 26.788 1.00 68.94 102 ALA A O 1
ATOM 753 N N . THR A 1 103 ? -16.134 4.415 28.710 1.00 76.00 103 THR A N 1
ATOM 754 C CA . THR A 1 103 ? -15.516 5.735 28.521 1.00 76.00 103 THR A CA 1
ATOM 755 C C . THR A 1 103 ? -14.471 5.691 27.396 1.00 76.00 103 THR A C 1
ATOM 757 O O . THR A 1 103 ? -13.775 4.687 27.247 1.00 76.00 103 THR A O 1
ATOM 760 N N . GLU A 1 104 ? -14.256 6.799 26.677 1.00 73.62 104 GLU A N 1
ATOM 761 C CA . GLU A 1 104 ? -13.241 6.953 25.606 1.00 73.62 104 GLU A CA 1
ATOM 762 C C . GLU A 1 104 ? -11.842 6.406 25.979 1.00 73.62 104 GLU A C 1
ATOM 764 O O . GLU A 1 104 ? -11.141 5.786 25.171 1.00 73.62 104 GLU A O 1
ATOM 769 N N . GLY A 1 105 ? -11.435 6.557 27.245 1.00 76.50 105 GLY A N 1
ATOM 770 C CA . GLY A 1 105 ? -10.171 6.017 27.759 1.00 76.50 105 GLY A CA 1
ATOM 771 C C . GLY A 1 105 ? -10.098 4.482 27.808 1.00 76.50 105 GLY A C 1
ATOM 772 O O . GLY A 1 105 ? -9.012 3.913 27.719 1.00 76.50 105 GLY A O 1
ATOM 773 N N . GLN A 1 106 ? -11.232 3.790 27.944 1.00 74.94 106 GLN A N 1
ATOM 774 C CA . GLN A 1 106 ? -11.301 2.326 27.905 1.00 74.94 106 GLN A CA 1
ATOM 775 C C . GLN A 1 106 ? -11.301 1.814 26.462 1.00 74.94 106 GLN A C 1
ATOM 777 O O . GLN A 1 106 ? -10.548 0.887 26.162 1.00 74.94 106 GLN A O 1
ATOM 782 N N . LEU A 1 107 ? -12.052 2.455 25.556 1.00 74.38 107 LEU A N 1
ATOM 783 C CA . LEU A 1 107 ? -12.069 2.082 24.136 1.00 74.38 107 LEU A CA 1
ATOM 784 C C . LEU A 1 107 ? -10.683 2.226 23.503 1.00 74.38 107 LEU A C 1
ATOM 786 O O . LEU A 1 107 ? -10.219 1.319 22.817 1.00 74.38 107 LEU A O 1
ATOM 790 N N . THR A 1 108 ? -9.975 3.321 23.787 1.00 78.88 108 THR A N 1
ATOM 791 C CA . THR A 1 108 ? -8.613 3.540 23.271 1.00 78.88 108 THR A CA 1
ATOM 792 C C . THR A 1 108 ? -7.600 2.522 23.799 1.00 78.88 108 THR A C 1
ATOM 794 O O . THR A 1 108 ? -6.705 2.116 23.057 1.00 78.88 108 THR A O 1
ATOM 797 N N . ARG A 1 109 ? -7.728 2.060 25.051 1.00 82.12 109 ARG A N 1
ATOM 798 C CA . ARG A 1 109 ? -6.877 0.987 25.599 1.00 82.12 109 ARG A CA 1
ATOM 799 C C . ARG A 1 109 ? -7.150 -0.358 24.931 1.00 82.12 109 ARG A C 1
ATOM 801 O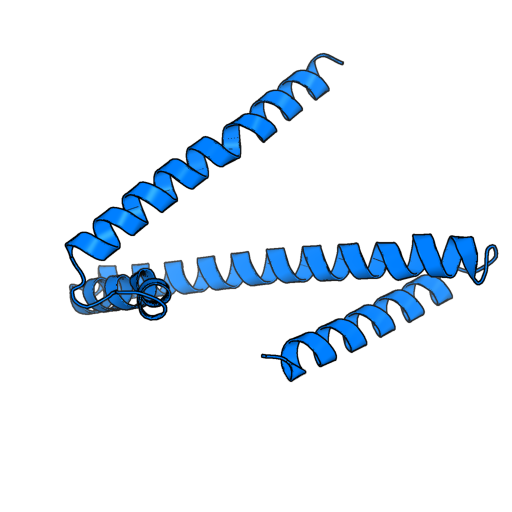 O . ARG A 1 109 ? -6.197 -1.037 24.561 1.00 82.12 109 ARG A O 1
ATOM 808 N N . VAL A 1 110 ? -8.422 -0.717 24.749 1.00 81.94 110 VAL A N 1
ATOM 809 C CA . VAL A 1 110 ? -8.816 -1.960 24.067 1.00 81.94 110 VAL A CA 1
ATOM 810 C C . VAL A 1 110 ? -8.387 -1.931 22.601 1.00 81.94 110 VAL A C 1
ATOM 812 O O . VAL A 1 110 ? -7.804 -2.900 22.124 1.00 81.94 110 VAL A O 1
ATOM 815 N N . GLY A 1 111 ? -8.575 -0.800 21.915 1.00 80.88 111 GLY A N 1
ATOM 816 C CA . GLY A 1 111 ? -8.103 -0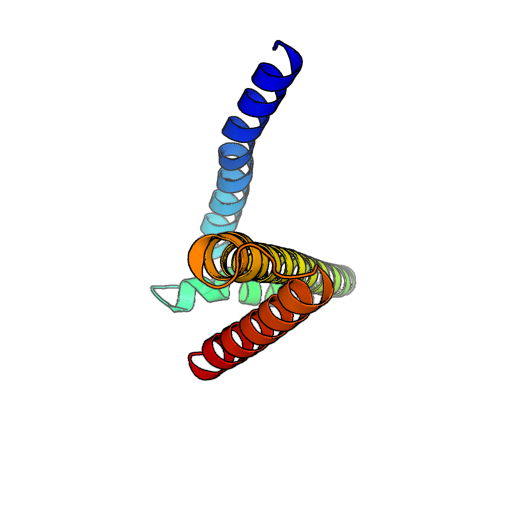.603 20.546 1.00 80.88 111 GLY A CA 1
ATOM 817 C C . GLY A 1 111 ? -6.588 -0.778 20.429 1.00 80.88 111 GLY A C 1
ATOM 818 O O . GLY A 1 111 ? -6.124 -1.559 19.601 1.00 80.88 111 GLY A O 1
ATOM 819 N N . LYS A 1 112 ? -5.804 -0.138 21.310 1.00 83.94 112 LYS A N 1
ATOM 820 C CA . LYS A 1 112 ? -4.341 -0.310 21.342 1.00 83.94 112 LYS A CA 1
ATOM 821 C C . LYS A 1 112 ? -3.930 -1.760 21.598 1.00 83.94 112 LYS A C 1
ATOM 823 O O . LYS A 1 112 ? -3.025 -2.248 20.928 1.00 83.94 112 LYS A O 1
ATOM 828 N N . LEU A 1 113 ? -4.585 -2.447 22.535 1.00 87.56 113 LEU A N 1
ATOM 829 C CA . LEU A 1 113 ? -4.298 -3.851 22.830 1.00 87.56 113 LEU A CA 1
ATOM 830 C C . LEU A 1 113 ? -4.607 -4.750 21.623 1.00 87.56 113 LEU A C 1
ATOM 832 O O . LEU A 1 113 ? -3.784 -5.585 21.265 1.00 87.56 113 LEU A O 1
ATOM 836 N N . CYS A 1 114 ? -5.743 -4.537 20.956 1.00 85.38 114 CYS A N 1
ATOM 837 C CA . CYS A 1 114 ? -6.087 -5.244 19.722 1.00 85.38 114 CYS A CA 1
ATOM 838 C C . CYS A 1 114 ? -5.073 -4.998 18.605 1.00 85.38 114 CYS A C 1
ATOM 840 O O . CYS A 1 114 ? -4.648 -5.955 17.969 1.00 85.38 114 CYS A O 1
ATOM 842 N N . SER A 1 115 ? -4.636 -3.752 18.395 1.00 85.44 115 SER A N 1
ATOM 843 C CA . SER A 1 115 ? -3.584 -3.446 17.417 1.00 85.44 115 SER A CA 1
ATOM 844 C C . SER A 1 115 ? -2.288 -4.203 17.717 1.00 85.44 115 SER A C 1
ATOM 846 O O . SER A 1 115 ? -1.697 -4.765 16.802 1.00 85.44 115 SER A O 1
ATOM 848 N N . TRP A 1 116 ? -1.872 -4.271 18.987 1.00 89.69 116 TRP A N 1
ATOM 849 C CA . TRP A 1 116 ? -0.689 -5.033 19.407 1.00 89.69 116 TRP A CA 1
ATOM 850 C C . TRP A 1 116 ? -0.834 -6.538 19.167 1.00 89.69 116 TRP A C 1
ATOM 852 O O . TRP A 1 116 ? 0.094 -7.162 18.659 1.00 89.69 116 TRP A O 1
ATOM 862 N N . ILE A 1 117 ? -1.991 -7.118 19.499 1.00 89.44 117 ILE A N 1
ATOM 863 C CA . ILE A 1 117 ? -2.268 -8.546 19.277 1.00 89.44 117 ILE A CA 1
ATOM 864 C C . ILE A 1 117 ? -2.268 -8.866 17.780 1.00 89.44 117 ILE A C 1
ATOM 866 O O . ILE A 1 117 ? -1.646 -9.839 17.364 1.00 89.44 117 ILE A O 1
ATOM 870 N N . LEU A 1 118 ? -2.931 -8.037 16.969 1.00 87.38 118 LEU A N 1
ATOM 871 C CA . LEU A 1 118 ? -2.969 -8.200 15.517 1.00 87.38 118 LEU A CA 1
ATOM 872 C C . LEU A 1 118 ? -1.571 -8.114 14.914 1.00 87.38 118 LEU A C 1
ATOM 874 O O . LEU A 1 118 ? -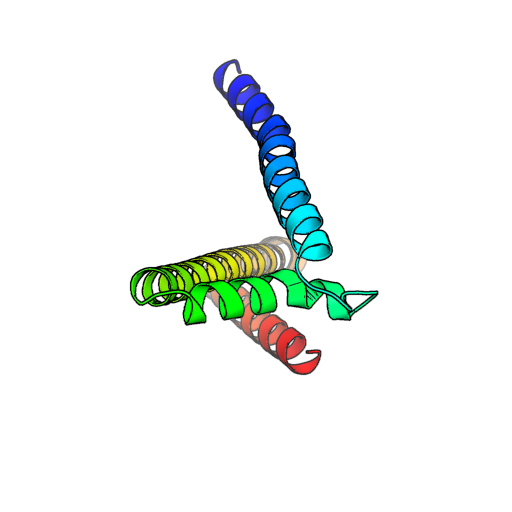1.214 -8.970 14.115 1.00 87.38 118 LEU A O 1
ATOM 878 N N . LEU A 1 119 ? -0.767 -7.132 15.329 1.00 89.31 119 LEU A N 1
ATOM 879 C CA . LEU A 1 119 ? 0.608 -6.994 14.862 1.00 89.31 119 LEU A CA 1
ATOM 880 C C . LEU A 1 119 ? 1.454 -8.219 15.238 1.00 89.31 119 LEU A C 1
ATOM 882 O O . LEU A 1 119 ? 2.152 -8.758 14.385 1.00 89.31 119 LEU A O 1
ATOM 886 N N . ALA A 1 120 ? 1.360 -8.694 16.484 1.00 90.62 120 ALA A N 1
ATOM 887 C CA . ALA A 1 120 ? 2.085 -9.878 16.942 1.00 90.62 120 ALA A CA 1
ATOM 888 C C . ALA A 1 120 ? 1.681 -11.147 16.173 1.00 90.62 120 ALA A C 1
ATOM 890 O O . ALA A 1 120 ? 2.544 -11.943 15.813 1.00 90.62 120 ALA A O 1
ATOM 891 N N . LEU A 1 121 ? 0.387 -11.318 15.884 1.00 91.31 121 LEU A N 1
ATOM 892 C CA . LEU A 1 121 ? -0.117 -12.432 15.080 1.00 91.31 121 LEU A CA 1
ATOM 893 C C . LEU A 1 121 ? 0.411 -12.372 13.642 1.00 91.31 121 LEU A C 1
ATOM 895 O O . LEU A 1 121 ? 0.852 -13.385 13.111 1.00 91.31 121 LEU A O 1
ATOM 899 N N . LEU A 1 122 ? 0.367 -11.190 13.025 1.00 87.81 122 LEU A N 1
ATOM 900 C CA . LEU A 1 122 ? 0.774 -10.986 11.635 1.00 87.81 122 LEU A CA 1
ATOM 901 C C . LEU A 1 122 ? 2.278 -11.233 11.464 1.00 87.81 122 LEU A C 1
ATOM 903 O O . LEU A 1 122 ? 2.678 -11.932 10.542 1.00 87.81 122 LEU A O 1
ATOM 907 N N . VAL A 1 123 ? 3.095 -10.733 12.397 1.00 89.25 123 VAL A N 1
ATOM 908 C CA . VAL A 1 123 ? 4.544 -10.988 12.432 1.00 89.25 123 VAL A CA 1
ATOM 909 C C . VAL A 1 123 ? 4.859 -12.451 12.747 1.00 89.25 123 VAL A C 1
ATOM 911 O O . VAL A 1 123 ? 5.821 -12.980 12.215 1.00 89.25 123 VAL A O 1
ATOM 914 N N . GLY A 1 124 ? 4.071 -13.116 13.597 1.00 90.81 124 GLY A N 1
ATOM 915 C CA . GLY A 1 124 ? 4.287 -14.526 13.935 1.00 90.81 124 GLY A CA 1
ATOM 916 C C . GLY A 1 124 ? 3.884 -15.517 12.838 1.00 90.81 124 GLY A C 1
ATOM 917 O O . GLY A 1 124 ? 4.294 -16.673 12.900 1.00 90.81 124 GLY A O 1
ATOM 918 N N . LEU A 1 125 ? 3.061 -15.092 11.873 1.00 87.88 125 LEU A N 1
ATOM 919 C CA . LEU A 1 125 ? 2.606 -15.911 10.745 1.00 87.88 125 LEU A CA 1
ATOM 920 C C . LEU A 1 125 ? 3.433 -15.690 9.465 1.00 87.88 125 LEU A C 1
ATOM 922 O O . LEU A 1 125 ? 3.373 -16.530 8.567 1.00 87.88 125 LEU A O 1
ATOM 926 N N . ALA A 1 126 ? 4.149 -14.565 9.382 1.00 75.19 126 ALA A N 1
ATOM 927 C CA . ALA A 1 126 ? 5.080 -14.229 8.304 1.00 75.19 126 ALA A CA 1
ATOM 928 C C . ALA A 1 126 ? 6.404 -14.996 8.440 1.00 75.19 126 ALA A C 1
ATOM 930 O O . ALA A 1 126 ? 6.944 -15.394 7.384 1.00 75.19 126 ALA A O 1
#